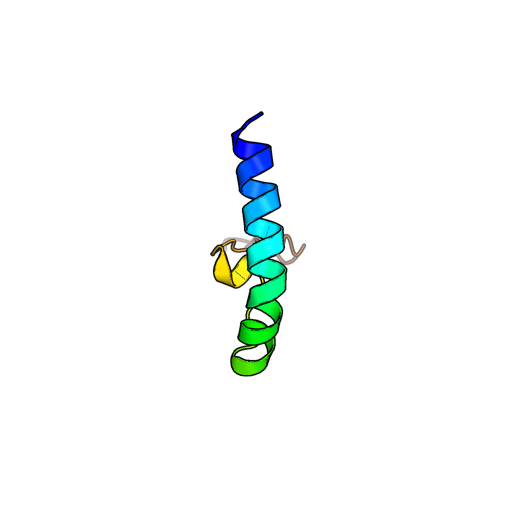Protein AF-A0A9W7UNK5-F1 (afdb_monomer)

Foldseek 3Di:
DVVVVVVVVVVVVCVVCVVVVCVPPNDDSCNVVVPDPPPPPPPDDPPDD

pLDDT: mean 76.19, std 14.67, range [45.69, 93.75]

Solvent-accessible surface area (backbone atoms only — not comparable to full-atom values): 3125 Å² total; per-residue (Å²): 117,65,66,59,56,53,51,54,53,49,48,57,52,39,54,68,51,28,58,53,44,32,69,77,69,63,42,47,63,43,66,73,68,66,54,74,73,79,72,82,61,95,68,69,84,79,76,84,124

Mean predicted aligned error: 10.69 Å

Radius of gyration: 16.02 Å; Cα contacts (8 Å, |Δi|>4): 15; chains: 1; bounding box: 34×15×47 Å

Secondary structure (DSSP, 8-state):
-HHHHHHHHHHHHHHHHHHHHHHHH---HHHHTT---------------

Organism: Bacillus cereus (NCBI:txid1396)

Structure (mmCIF, N/CA/C/O backbone):
data_AF-A0A9W7UNK5-F1
#
_entry.id   AF-A0A9W7UNK5-F1
#
loop_
_atom_site.group_PDB
_atom_site.id
_atom_site.type_symbol
_atom_site.label_atom_id
_atom_site.label_alt_id
_atom_site.label_comp_id
_atom_site.label_asym_id
_atom_site.label_entity_id
_atom_site.label_seq_id
_atom_site.pdbx_PDB_ins_code
_atom_site.Cartn_x
_atom_site.Cartn_y
_atom_site.Cartn_z
_atom_site.occupancy
_atom_site.B_iso_or_equiv
_atom_site.auth_seq_id
_atom_site.auth_comp_id
_atom_site.auth_asym_id
_atom_site.auth_atom_id
_atom_site.pdbx_PDB_model_num
ATOM 1 N N . ARG 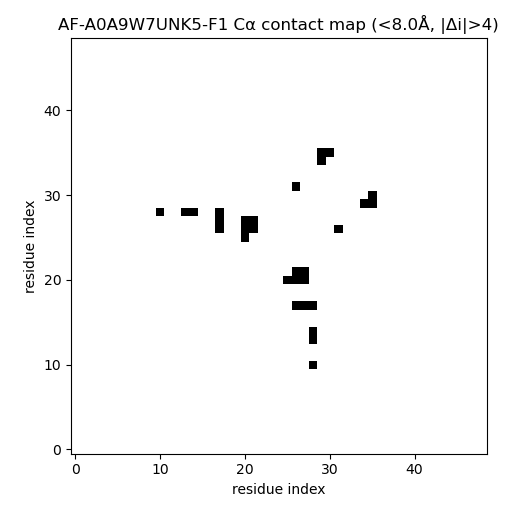A 1 1 ? -21.366 -0.526 -3.267 1.00 69.44 1 ARG A N 1
ATOM 2 C CA . ARG A 1 1 ? -20.798 0.359 -2.209 1.00 69.44 1 ARG A CA 1
ATOM 3 C C . ARG A 1 1 ? -20.017 -0.408 -1.131 1.00 69.44 1 ARG A C 1
ATOM 5 O O . ARG A 1 1 ? -19.150 0.188 -0.504 1.00 69.44 1 ARG A O 1
ATOM 12 N N . GLU A 1 2 ? -20.271 -1.701 -0.913 1.00 88.31 2 GLU A N 1
ATOM 13 C CA . GLU A 1 2 ? -19.541 -2.508 0.086 1.00 88.31 2 GLU A CA 1
ATOM 14 C C . GLU A 1 2 ? -18.080 -2.764 -0.291 1.00 88.31 2 GLU A C 1
ATOM 16 O O . GLU A 1 2 ? -17.200 -2.631 0.555 1.00 88.31 2 GLU A O 1
ATOM 21 N N . ILE A 1 3 ? -17.807 -3.006 -1.575 1.00 90.31 3 ILE A N 1
ATOM 22 C CA . ILE A 1 3 ? -16.447 -3.207 -2.098 1.00 90.31 3 ILE A CA 1
ATOM 23 C C . ILE A 1 3 ? -15.544 -2.013 -1.755 1.00 90.31 3 ILE A C 1
ATOM 25 O O . ILE A 1 3 ? -14.438 -2.190 -1.258 1.00 90.31 3 ILE A O 1
ATOM 29 N N . THR A 1 4 ? -16.038 -0.782 -1.915 1.00 92.00 4 THR A N 1
ATOM 30 C CA . THR A 1 4 ? -15.286 0.437 -1.582 1.00 92.00 4 THR A CA 1
ATOM 31 C C . THR A 1 4 ? -14.920 0.499 -0.097 1.00 92.00 4 THR A C 1
ATOM 33 O O . THR A 1 4 ? -13.794 0.850 0.247 1.00 92.00 4 THR A O 1
ATOM 36 N N . ARG A 1 5 ? -15.836 0.106 0.800 1.00 93.75 5 ARG A N 1
ATOM 37 C CA . ARG A 1 5 ? -15.560 0.031 2.246 1.00 93.75 5 ARG A CA 1
ATOM 38 C C . ARG A 1 5 ? -14.490 -1.010 2.572 1.00 93.75 5 ARG A C 1
ATOM 40 O O . ARG A 1 5 ? -13.635 -0.750 3.418 1.00 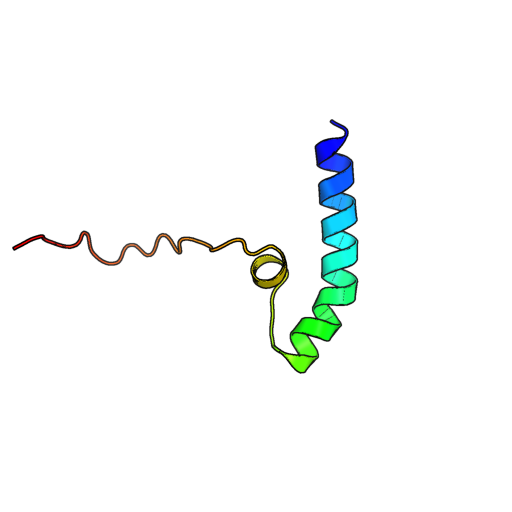93.75 5 ARG A O 1
ATOM 47 N N . ILE A 1 6 ? -14.524 -2.158 1.901 1.00 92.12 6 ILE A N 1
ATOM 48 C CA . ILE A 1 6 ? -13.531 -3.225 2.073 1.00 92.12 6 ILE A CA 1
ATOM 49 C C . ILE A 1 6 ? -12.155 -2.751 1.591 1.00 92.12 6 ILE A C 1
ATOM 51 O O . ILE A 1 6 ? -11.179 -2.899 2.323 1.00 92.12 6 ILE A O 1
ATOM 55 N N . LEU A 1 7 ? -12.082 -2.100 0.427 1.00 89.25 7 LEU A N 1
ATOM 56 C CA . LEU A 1 7 ? -10.835 -1.569 -0.133 1.00 89.25 7 LEU A CA 1
ATOM 57 C C . LEU A 1 7 ? -10.204 -0.487 0.753 1.00 89.25 7 LEU A C 1
ATOM 59 O O . LEU A 1 7 ? -9.005 -0.537 1.011 1.00 89.25 7 LEU A O 1
ATOM 63 N N . ILE A 1 8 ? -10.997 0.449 1.287 1.00 91.38 8 ILE A N 1
ATOM 64 C CA . ILE A 1 8 ? -10.494 1.490 2.203 1.00 91.38 8 ILE A CA 1
ATOM 65 C C . ILE A 1 8 ? -9.946 0.863 3.491 1.00 91.38 8 ILE A C 1
ATOM 67 O O . ILE A 1 8 ? -8.884 1.245 3.987 1.00 91.38 8 ILE A O 1
ATOM 71 N N . ARG A 1 9 ? -10.653 -0.128 4.043 1.00 93.31 9 ARG A N 1
ATOM 72 C CA . ARG A 1 9 ? -10.212 -0.819 5.260 1.00 93.31 9 ARG A CA 1
ATOM 73 C C . ARG A 1 9 ? -8.935 -1.623 5.013 1.00 93.31 9 ARG A C 1
ATOM 75 O O . ARG A 1 9 ? -8.022 -1.568 5.836 1.00 93.31 9 ARG A O 1
ATOM 82 N N . LEU A 1 10 ? -8.848 -2.306 3.873 1.00 89.88 10 LEU A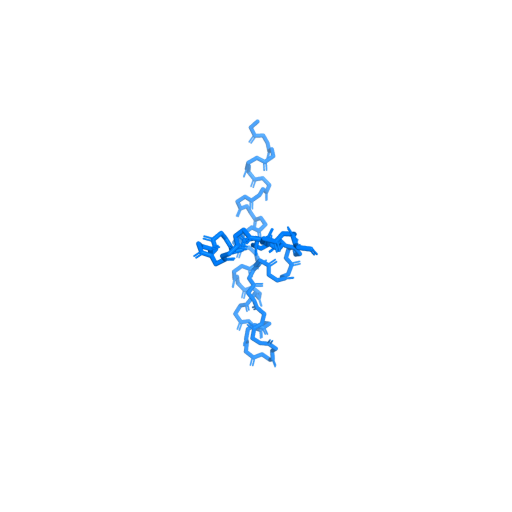 N 1
ATOM 83 C CA . LEU A 1 10 ? -7.644 -3.002 3.428 1.00 89.88 10 LEU A CA 1
ATOM 84 C C . LEU A 1 10 ? -6.470 -2.027 3.271 1.00 89.88 10 LEU A C 1
ATOM 86 O O . LEU A 1 10 ? -5.389 -2.295 3.788 1.00 89.88 10 LEU A O 1
ATOM 90 N N . PHE A 1 11 ? -6.689 -0.870 2.648 1.00 88.94 11 PHE A N 1
ATOM 91 C CA . PHE A 1 11 ? -5.664 0.155 2.463 1.00 88.94 11 PHE A CA 1
ATOM 92 C C . PHE A 1 11 ? -5.075 0.642 3.792 1.00 88.94 11 PHE A C 1
ATOM 94 O O . PHE A 1 11 ? -3.856 0.658 3.948 1.00 88.94 11 PHE A O 1
ATOM 101 N N . HIS A 1 12 ? -5.904 0.961 4.789 1.00 90.25 12 HIS A N 1
ATOM 102 C CA . HIS A 1 12 ? -5.403 1.390 6.101 1.00 90.25 12 HIS A CA 1
ATOM 103 C C . HIS A 1 12 ? -4.611 0.290 6.827 1.00 90.25 12 HIS A C 1
ATOM 105 O O . HIS A 1 12 ? -3.590 0.569 7.466 1.00 90.25 12 HIS A O 1
ATOM 111 N N . LEU A 1 13 ? -5.041 -0.972 6.711 1.00 89.69 13 LEU A N 1
ATOM 112 C CA . LEU A 1 13 ? -4.307 -2.115 7.264 1.00 89.69 13 LEU A CA 1
ATOM 113 C C . LE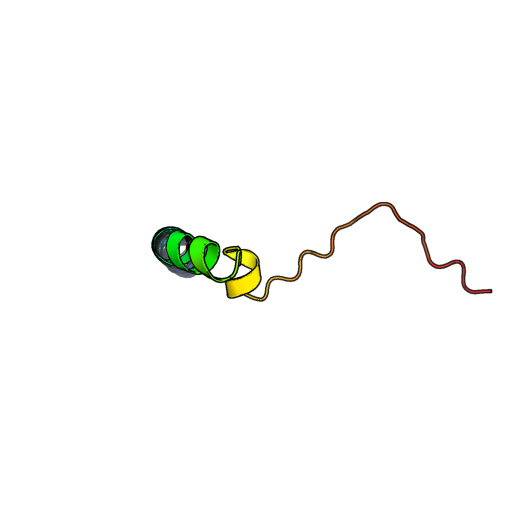U A 1 13 ? -2.958 -2.301 6.558 1.00 89.69 13 LEU A C 1
ATOM 115 O O . LEU A 1 13 ? -1.936 -2.498 7.220 1.00 89.69 13 LEU A O 1
ATOM 119 N N . LEU A 1 14 ? -2.939 -2.180 5.232 1.00 86.75 14 LEU A N 1
ATOM 120 C CA . LEU A 1 14 ? -1.724 -2.246 4.428 1.00 86.75 14 LEU A CA 1
ATOM 121 C C . LEU A 1 14 ? -0.804 -1.053 4.664 1.00 86.75 14 LEU A C 1
ATOM 123 O O . LEU A 1 14 ? 0.398 -1.247 4.670 1.00 86.75 14 LEU A O 1
ATOM 127 N N . GLN A 1 15 ? -1.295 0.152 4.941 1.00 83.38 15 GLN A N 1
ATOM 128 C CA . GLN A 1 15 ? -0.428 1.271 5.325 1.00 83.38 15 GLN A CA 1
ATOM 129 C C . GLN A 1 15 ? 0.238 1.025 6.683 1.00 83.38 15 GLN A C 1
ATOM 131 O O . GLN A 1 15 ? 1.450 1.207 6.838 1.00 83.38 15 GLN A O 1
ATOM 136 N N . LYS A 1 16 ? -0.536 0.572 7.678 1.00 87.06 16 LYS A N 1
ATOM 137 C CA . LYS A 1 16 ? -0.015 0.304 9.025 1.00 87.06 16 LYS A CA 1
ATOM 138 C C . LYS A 1 16 ? 1.050 -0.797 9.010 1.00 87.06 16 LYS A C 1
ATOM 140 O O . LYS A 1 16 ? 2.090 -0.636 9.649 1.00 87.06 16 LYS A O 1
ATOM 145 N N . ASN A 1 17 ? 0.805 -1.879 8.271 1.00 84.69 17 ASN A N 1
ATOM 146 C CA . ASN A 1 17 ? 1.719 -3.023 8.170 1.00 84.69 17 ASN A CA 1
ATOM 147 C C . ASN A 1 17 ? 2.812 -2.816 7.111 1.00 84.69 17 ASN A C 1
ATOM 149 O O . ASN A 1 17 ? 3.955 -3.235 7.291 1.00 84.69 17 ASN A O 1
ATOM 153 N N . GLY A 1 18 ? 2.493 -2.079 6.056 1.00 82.31 18 GLY A N 1
ATOM 154 C CA . GLY A 1 18 ? 3.389 -1.695 4.975 1.00 82.31 18 GLY A CA 1
ATOM 155 C C . GLY A 1 18 ? 4.550 -0.849 5.465 1.00 82.31 18 GLY A C 1
ATOM 156 O O . GLY A 1 18 ? 5.647 -1.031 4.970 1.00 82.31 18 GLY A O 1
ATOM 157 N N . ARG A 1 19 ? 4.406 -0.033 6.523 1.00 82.06 19 ARG A N 1
ATOM 158 C CA . ARG A 1 19 ? 5.570 0.643 7.141 1.00 82.06 19 ARG A CA 1
ATOM 159 C C . ARG A 1 19 ? 6.632 -0.327 7.676 1.00 82.06 19 ARG A C 1
ATOM 161 O O . ARG A 1 19 ? 7.810 0.021 7.687 1.00 82.06 19 ARG A O 1
ATOM 168 N N . LYS A 1 20 ? 6.240 -1.529 8.118 1.00 81.94 20 LYS A N 1
ATOM 169 C CA . LYS A 1 20 ? 7.186 -2.585 8.518 1.00 81.94 20 LYS A CA 1
ATOM 170 C C . LYS A 1 20 ? 7.764 -3.289 7.294 1.00 81.94 20 LYS A C 1
ATOM 172 O O . LYS A 1 20 ? 8.976 -3.423 7.210 1.00 81.94 20 LYS A O 1
ATOM 177 N N . SER A 1 21 ? 6.931 -3.672 6.327 1.00 81.44 21 SER A N 1
ATOM 178 C CA . SER A 1 21 ? 7.411 -4.291 5.080 1.00 81.44 21 SER A CA 1
ATOM 179 C C . SER A 1 21 ? 8.360 -3.361 4.307 1.00 81.44 21 SER A C 1
ATOM 181 O O . SER A 1 21 ? 9.43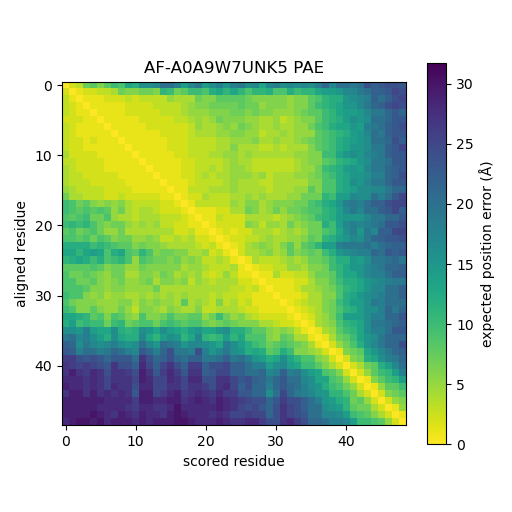2 -3.780 3.886 1.00 81.44 21 SER A O 1
ATOM 183 N N . HIS A 1 22 ? 8.058 -2.063 4.264 1.00 83.12 22 HIS A N 1
ATOM 184 C CA . HIS A 1 22 ? 8.927 -1.027 3.719 1.00 83.12 22 HIS A CA 1
ATOM 185 C C . HIS A 1 22 ? 10.247 -0.892 4.493 1.00 83.12 22 HIS A C 1
ATOM 187 O O . HIS A 1 22 ? 11.270 -0.551 3.908 1.00 83.12 22 HIS A O 1
ATOM 193 N N . ARG A 1 23 ? 10.255 -1.159 5.806 1.00 86.19 23 ARG A N 1
ATOM 1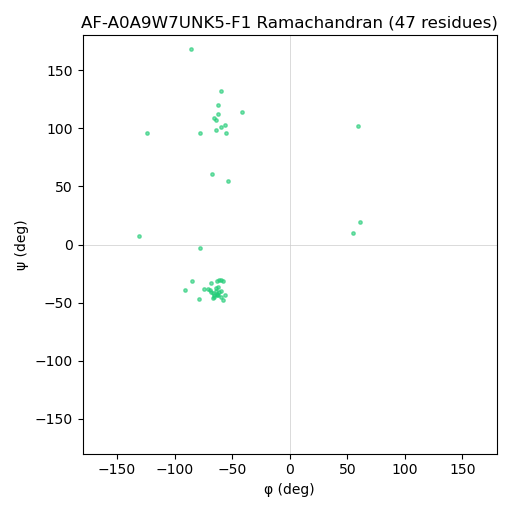94 C CA . ARG A 1 23 ? 11.482 -1.134 6.615 1.00 86.19 23 ARG A CA 1
ATOM 195 C C . ARG A 1 23 ? 12.436 -2.271 6.248 1.00 86.19 23 ARG A C 1
ATOM 197 O O . ARG A 1 23 ? 13.633 -2.026 6.208 1.00 86.19 23 ARG A O 1
ATOM 204 N N . TYR A 1 24 ? 11.918 -3.475 6.008 1.00 82.44 24 TYR A N 1
ATOM 205 C CA . TYR A 1 24 ? 12.742 -4.667 5.767 1.00 82.44 24 TYR A CA 1
ATOM 206 C C . TYR A 1 24 ? 13.052 -4.905 4.287 1.00 82.44 24 TYR A C 1
ATOM 208 O O . TYR A 1 24 ? 14.169 -5.273 3.952 1.00 82.44 24 TYR A O 1
ATOM 216 N N . GLU A 1 25 ? 12.086 -4.665 3.400 1.00 81.00 25 GLU A N 1
ATOM 217 C CA . GLU A 1 25 ? 12.172 -5.037 1.980 1.00 81.00 25 GLU A CA 1
ATOM 218 C C . GLU A 1 25 ? 11.807 -3.879 1.038 1.00 81.00 25 GLU A C 1
ATOM 220 O O . GLU A 1 25 ? 11.653 -4.084 -0.161 1.00 81.00 25 GLU A O 1
ATOM 225 N N . LYS A 1 26 ? 11.613 -2.656 1.559 1.00 81.62 26 LYS A N 1
ATOM 226 C CA . LYS A 1 26 ? 11.215 -1.456 0.792 1.00 81.62 26 LYS A CA 1
ATOM 227 C C . LYS A 1 26 ? 9.934 -1.582 -0.050 1.00 81.62 26 LYS A C 1
ATOM 229 O O . LYS A 1 26 ? 9.588 -0.628 -0.740 1.00 81.62 26 LYS A O 1
ATOM 234 N N . LYS A 1 27 ? 9.164 -2.661 0.111 1.00 82.44 27 LYS A N 1
ATOM 235 C CA . LYS A 1 27 ? 7.886 -2.895 -0.574 1.00 82.44 27 LYS A CA 1
ATOM 236 C C . LYS A 1 27 ? 6.861 -1.804 -0.265 1.00 82.44 27 LYS A C 1
ATOM 238 O O . LYS A 1 27 ? 6.636 -1.440 0.895 1.00 82.44 27 LYS A O 1
ATOM 243 N N . THR A 1 28 ? 6.234 -1.288 -1.310 1.00 83.62 28 THR A N 1
ATOM 244 C CA . THR A 1 28 ? 5.093 -0.376 -1.242 1.00 83.62 28 THR A CA 1
ATOM 245 C C . THR A 1 28 ? 3.783 -1.158 -1.133 1.00 83.62 28 THR A C 1
ATOM 247 O O . THR A 1 28 ? 3.731 -2.370 -1.336 1.00 83.62 28 THR A O 1
ATOM 250 N N . VAL A 1 29 ? 2.684 -0.462 -0.821 1.00 78.88 29 VAL A N 1
ATOM 251 C CA . VAL A 1 29 ? 1.340 -1.070 -0.812 1.00 78.88 29 VAL A CA 1
ATOM 252 C C . VAL A 1 29 ? 0.993 -1.668 -2.181 1.00 78.88 29 VAL A C 1
ATOM 254 O O . VAL A 1 29 ? 0.309 -2.683 -2.243 1.00 78.88 29 VAL A O 1
ATOM 257 N N . PHE A 1 30 ? 1.505 -1.088 -3.265 1.00 79.00 30 PHE A N 1
ATOM 258 C CA . PHE A 1 30 ? 1.260 -1.550 -4.628 1.00 79.00 30 PHE A CA 1
ATOM 259 C C . PHE A 1 30 ? 2.038 -2.817 -4.962 1.00 79.00 30 PHE A C 1
ATOM 261 O O . PHE A 1 30 ? 1.460 -3.735 -5.537 1.00 79.00 30 PHE A O 1
ATOM 268 N N . ASP A 1 31 ? 3.279 -2.921 -4.484 1.00 80.50 31 ASP A N 1
ATOM 269 C CA . ASP A 1 31 ? 4.067 -4.154 -4.588 1.00 80.50 31 ASP A CA 1
ATOM 270 C C . ASP A 1 31 ? 3.399 -5.307 -3.821 1.00 80.50 31 ASP A C 1
ATOM 272 O O . ASP A 1 31 ? 3.399 -6.446 -4.278 1.00 80.50 31 ASP A O 1
ATOM 276 N N . ILE A 1 32 ? 2.777 -5.016 -2.669 1.00 79.44 32 ILE A N 1
ATOM 277 C CA . ILE A 1 32 ? 2.027 -6.007 -1.875 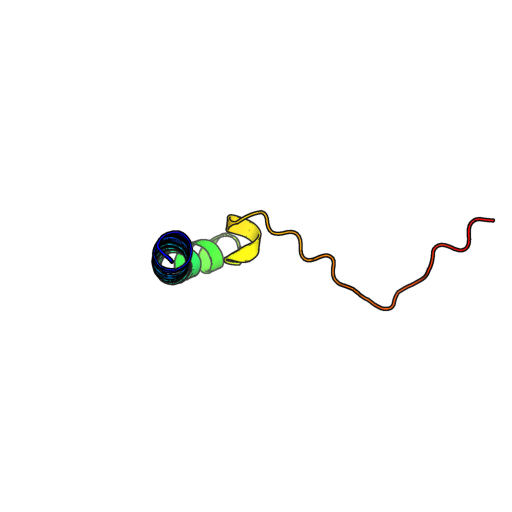1.00 79.44 32 ILE A CA 1
ATOM 278 C C . ILE A 1 32 ? 0.719 -6.408 -2.566 1.00 79.44 32 ILE A C 1
ATOM 280 O O . ILE A 1 32 ? 0.327 -7.572 -2.515 1.00 79.44 32 ILE A O 1
ATOM 284 N N . LEU A 1 33 ? 0.036 -5.457 -3.204 1.00 80.56 33 LEU A N 1
ATOM 285 C CA . LEU A 1 33 ? -1.183 -5.720 -3.968 1.00 80.56 33 LEU A CA 1
ATOM 286 C C . LEU A 1 33 ? -0.900 -6.335 -5.350 1.00 80.56 33 LEU A C 1
ATOM 288 O O . LEU A 1 33 ? -1.850 -6.636 -6.068 1.00 80.56 33 LEU A O 1
ATOM 292 N N . GLY A 1 34 ? 0.371 -6.505 -5.737 1.00 76.62 34 GLY A N 1
ATOM 293 C CA . GLY A 1 34 ? 0.755 -6.973 -7.071 1.00 76.62 34 GLY A CA 1
ATOM 294 C C . GLY A 1 34 ? 0.289 -6.040 -8.193 1.00 76.62 34 GLY A C 1
ATOM 295 O O . GLY A 1 34 ? 0.181 -6.463 -9.342 1.00 76.62 34 GLY A O 1
ATOM 296 N N . VAL A 1 35 ? -0.020 -4.780 -7.866 1.00 81.00 35 VAL A N 1
ATOM 297 C CA . VAL A 1 35 ? -0.436 -3.777 -8.845 1.00 81.00 35 VAL A CA 1
ATOM 298 C C . VAL A 1 35 ? 0.825 -3.302 -9.541 1.00 81.00 35 VAL A C 1
ATOM 300 O O . VAL A 1 35 ? 1.539 -2.431 -9.046 1.00 81.00 35 VAL A O 1
ATOM 303 N N . VAL A 1 36 ? 1.109 -3.902 -10.693 1.00 70.50 36 VAL A N 1
ATOM 304 C CA . VAL A 1 36 ? 2.109 -3.369 -11.609 1.00 70.50 36 VAL A CA 1
ATOM 305 C C . VAL A 1 36 ? 1.561 -2.042 -12.110 1.00 70.50 36 VAL A C 1
ATOM 307 O O . VAL A 1 36 ? 0.601 -2.003 -12.878 1.00 70.50 36 VAL A O 1
ATOM 310 N N . TYR A 1 37 ? 2.155 -0.939 -11.662 1.00 67.94 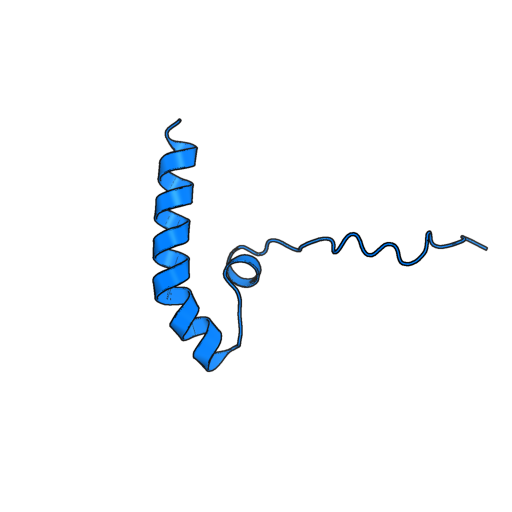37 TYR A N 1
ATOM 311 C CA . TYR A 1 37 ? 2.037 0.286 -12.427 1.00 67.94 37 TYR A CA 1
ATOM 312 C C . TYR A 1 37 ? 2.733 0.014 -13.751 1.00 67.94 37 TYR A C 1
ATOM 314 O O . TYR A 1 37 ? 3.962 -0.050 -13.806 1.00 67.94 37 TYR A O 1
ATOM 322 N N . GLU A 1 38 ? 1.959 -0.133 -14.825 1.00 59.91 38 GLU A N 1
ATOM 323 C CA . GLU A 1 38 ? 2.452 0.338 -16.107 1.00 59.91 38 GLU A CA 1
ATOM 324 C C . GLU A 1 38 ? 2.795 1.802 -15.877 1.00 59.91 38 GLU A C 1
ATOM 326 O O . GLU A 1 38 ? 1.936 2.684 -15.842 1.00 59.91 38 GLU A O 1
ATOM 331 N N . TYR A 1 39 ? 4.070 2.055 -15.599 1.00 55.38 39 TYR A N 1
ATOM 332 C CA . TYR A 1 39 ? 4.601 3.384 -15.716 1.00 55.38 39 TYR A CA 1
ATOM 333 C C . TYR A 1 39 ? 4.375 3.721 -17.183 1.00 55.38 39 TYR A C 1
ATOM 335 O O . TYR A 1 39 ? 5.105 3.240 -18.051 1.00 55.38 39 TYR A O 1
ATOM 343 N N . THR A 1 40 ? 3.335 4.505 -17.473 1.00 54.34 40 THR A N 1
ATOM 344 C CA . THR A 1 40 ? 3.162 5.195 -18.749 1.00 54.34 40 THR A CA 1
ATOM 345 C C . THR A 1 40 ? 4.255 6.255 -18.835 1.00 54.34 40 THR A C 1
ATOM 347 O O . THR A 1 40 ? 4.009 7.459 -18.874 1.00 54.34 40 THR A O 1
ATOM 350 N N . GLY A 1 41 ? 5.504 5.800 -18.799 1.00 50.78 41 GLY A N 1
ATOM 351 C CA . GLY A 1 41 ? 6.611 6.529 -19.338 1.00 50.78 41 GLY A CA 1
ATOM 352 C C . GLY A 1 41 ? 6.302 6.654 -20.812 1.00 50.78 41 GLY A C 1
ATOM 353 O O . GLY A 1 41 ? 6.164 5.663 -21.524 1.00 50.78 41 GLY A O 1
ATOM 354 N N . LEU A 1 42 ? 6.202 7.895 -21.251 1.00 54.91 42 LEU A N 1
ATOM 355 C CA . LEU A 1 42 ? 6.422 8.349 -22.614 1.00 54.91 42 LEU A CA 1
ATOM 356 C C . LEU A 1 42 ? 7.814 7.900 -23.124 1.00 54.91 42 LEU A C 1
ATOM 358 O O . LEU A 1 42 ? 8.624 8.719 -23.543 1.00 54.91 42 LEU A O 1
ATOM 362 N N . ILE A 1 43 ? 8.138 6.606 -23.068 1.00 54.78 43 ILE A N 1
ATOM 363 C CA . ILE A 1 43 ? 9.388 6.030 -23.547 1.00 54.78 43 ILE A CA 1
ATOM 364 C C . ILE A 1 43 ? 9.042 4.945 -24.557 1.00 54.78 43 ILE A C 1
ATOM 366 O O . ILE A 1 43 ? 8.792 3.790 -24.231 1.00 54.78 43 ILE A O 1
ATOM 370 N N . LYS A 1 44 ? 9.094 5.405 -25.810 1.00 51.19 44 LYS A N 1
ATOM 371 C CA . LYS A 1 44 ? 9.218 4.656 -27.058 1.00 51.19 44 LYS A CA 1
ATOM 372 C C . LYS A 1 44 ? 8.109 3.643 -27.315 1.00 51.19 44 LYS A C 1
ATOM 374 O O . LYS A 1 44 ? 8.186 2.482 -26.927 1.00 51.19 44 LYS A O 1
ATOM 379 N N . GLN A 1 45 ? 7.190 4.054 -28.192 1.00 56.12 45 GLN A N 1
ATOM 380 C CA . GLN A 1 45 ? 6.690 3.136 -29.208 1.00 56.12 45 GLN A CA 1
ATOM 381 C C . GLN A 1 45 ? 7.889 2.341 -29.738 1.00 56.12 45 GLN A C 1
ATOM 383 O O . GLN A 1 45 ? 8.826 2.920 -30.298 1.00 56.12 45 GLN A O 1
ATOM 388 N N . LYS A 1 46 ? 7.906 1.030 -29.483 1.00 50.41 46 LYS A N 1
ATOM 389 C CA . LYS A 1 46 ? 8.802 0.115 -30.181 1.00 50.41 46 LYS A CA 1
ATOM 390 C C . LYS A 1 46 ? 8.510 0.313 -31.663 1.00 50.41 46 LYS A C 1
ATOM 392 O O . LYS A 1 46 ? 7.488 -0.144 -32.162 1.00 50.41 46 LYS A O 1
ATOM 397 N N . LYS A 1 47 ? 9.392 1.042 -32.345 1.00 47.72 47 LYS A N 1
ATOM 398 C CA . LYS A 1 47 ? 9.477 1.021 -33.796 1.00 47.72 47 LYS A CA 1
ATOM 399 C C . LYS A 1 47 ? 9.891 -0.409 -34.125 1.00 47.72 47 LYS A C 1
ATOM 401 O O . LYS A 1 47 ? 11.040 -0.781 -33.909 1.00 47.72 47 LYS A O 1
ATOM 406 N N . ILE A 1 48 ? 8.905 -1.225 -34.480 1.00 48.91 48 ILE A N 1
ATOM 407 C CA . ILE A 1 48 ? 9.124 -2.524 -35.100 1.00 48.91 48 ILE A CA 1
ATOM 408 C C . ILE A 1 48 ? 9.834 -2.198 -36.417 1.00 48.91 48 ILE A C 1
ATOM 410 O O . ILE A 1 48 ? 9.269 -1.499 -37.260 1.00 48.91 48 ILE A O 1
ATOM 414 N N . ALA A 1 49 ? 11.101 -2.588 -36.505 1.00 45.69 49 ALA A N 1
ATOM 415 C CA . ALA A 1 49 ? 11.853 -2.706 -37.744 1.00 45.69 49 ALA A CA 1
ATOM 416 C C . ALA A 1 49 ? 12.035 -4.199 -38.005 1.00 45.69 49 ALA A C 1
ATOM 418 O O . ALA A 1 49 ? 12.264 -4.921 -37.003 1.00 45.69 49 ALA A O 1
#

Sequence (49 aa):
REITRILIRLFHLLQKNGRKSHRYEKKTVFDILGVVYEYTGLIKQKKIA